Protein AF-A0A6G2U303-F1 (afdb_monomer)

Mean predicted aligned error: 13.65 Å

pLDDT: mean 70.9, std 17.67, range [40.97, 94.12]

Nearest PDB structures (foldseek):
  3m85-assembly1_C  TM=6.503E-01  e=1.741E+00  Archaeoglobus fulgidus
  5exr-assembly1_C  TM=3.035E-01  e=6.438E+00  Homo sapiens

Sequence (66 aa):
MTQGTEDTEVGQADSELYYTTHRCSSCGSEVHGLHGRWTCSACGTCSPYSPPPDGWQADDGYDSWS

Structure (mmCIF, N/CA/C/O backbone):
data_AF-A0A6G2U303-F1
#
_entry.id   AF-A0A6G2U303-F1
#
loop_
_atom_site.group_PDB
_atom_site.id
_atom_site.type_symbol
_atom_site.label_atom_id
_atom_site.label_alt_id
_atom_site.label_comp_id
_atom_site.label_asym_id
_atom_site.label_entity_id
_atom_site.label_seq_id
_atom_site.pdbx_PDB_ins_code
_atom_site.Cartn_x
_atom_site.Cartn_y
_atom_site.Cartn_z
_atom_site.occupancy
_atom_site.B_iso_or_equiv
_atom_site.auth_seq_id
_atom_site.auth_comp_id
_atom_site.auth_asym_id
_atom_site.auth_atom_id
_atom_site.pdbx_PDB_model_num
ATOM 1 N N . MET A 1 1 ? 29.377 -23.070 -41.423 1.00 43.50 1 MET A N 1
ATOM 2 C CA . MET A 1 1 ? 29.266 -23.879 -40.196 1.00 43.50 1 MET A CA 1
ATOM 3 C C . MET A 1 1 ? 28.375 -23.085 -39.267 1.00 43.50 1 MET A C 1
ATOM 5 O O . MET A 1 1 ? 28.763 -22.012 -38.836 1.00 43.50 1 MET A O 1
ATOM 9 N N . THR A 1 2 ? 27.123 -23.505 -39.150 1.00 47.25 2 THR A N 1
ATOM 10 C CA . THR A 1 2 ? 26.134 -22.930 -38.235 1.00 47.25 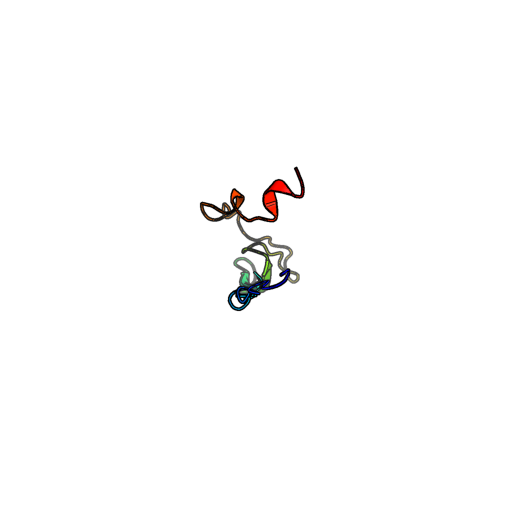2 THR A CA 1
ATOM 11 C C . THR A 1 2 ? 26.419 -23.384 -36.808 1.00 47.25 2 THR A C 1
ATOM 13 O O . THR A 1 2 ? 26.783 -24.545 -36.639 1.00 47.25 2 THR A O 1
ATOM 16 N N . GLN A 1 3 ? 26.082 -22.515 -35.852 1.00 44.66 3 GLN A N 1
ATOM 17 C CA . GLN A 1 3 ? 25.865 -22.747 -34.416 1.00 44.66 3 GLN A CA 1
ATOM 18 C C . GLN A 1 3 ? 26.970 -22.250 -33.481 1.00 44.66 3 GLN A C 1
ATOM 20 O O . GLN A 1 3 ? 28.157 -22.487 -33.670 1.00 44.66 3 GLN A O 1
ATOM 25 N N . GLY A 1 4 ? 26.478 -21.545 -32.467 1.00 40.97 4 GLY A N 1
ATOM 26 C CA . GLY A 1 4 ? 27.187 -20.837 -31.416 1.00 40.97 4 GLY A CA 1
ATOM 27 C C . GLY A 1 4 ? 26.233 -19.798 -30.831 1.00 40.97 4 GLY A C 1
ATOM 28 O O . GLY A 1 4 ? 26.530 -18.614 -30.842 1.00 40.97 4 GLY A O 1
ATOM 29 N N . THR A 1 5 ? 25.017 -20.219 -30.469 1.00 50.72 5 THR A N 1
ATOM 30 C CA . THR A 1 5 ? 24.120 -19.424 -29.627 1.00 50.72 5 THR A CA 1
ATOM 31 C C . THR A 1 5 ? 24.766 -19.375 -28.254 1.00 50.72 5 THR A C 1
ATOM 33 O O . THR A 1 5 ? 24.640 -20.317 -27.473 1.00 50.72 5 THR A O 1
ATOM 36 N N . GLU A 1 6 ? 25.532 -18.322 -28.010 1.00 47.09 6 GLU A N 1
ATOM 37 C CA . GLU A 1 6 ? 25.986 -17.962 -26.677 1.00 47.09 6 GLU A CA 1
ATOM 38 C C . GLU A 1 6 ? 24.752 -17.462 -25.930 1.00 47.09 6 GLU A C 1
ATOM 40 O O . GLU A 1 6 ? 24.368 -16.294 -25.998 1.00 47.09 6 GLU A O 1
ATOM 45 N N . ASP A 1 7 ? 24.079 -18.438 -25.320 1.00 49.38 7 ASP A N 1
ATOM 46 C CA . ASP A 1 7 ? 23.151 -18.305 -24.208 1.00 49.38 7 ASP A CA 1
ATOM 47 C C . ASP A 1 7 ? 23.864 -17.471 -23.141 1.00 49.38 7 ASP A C 1
ATOM 49 O O . ASP A 1 7 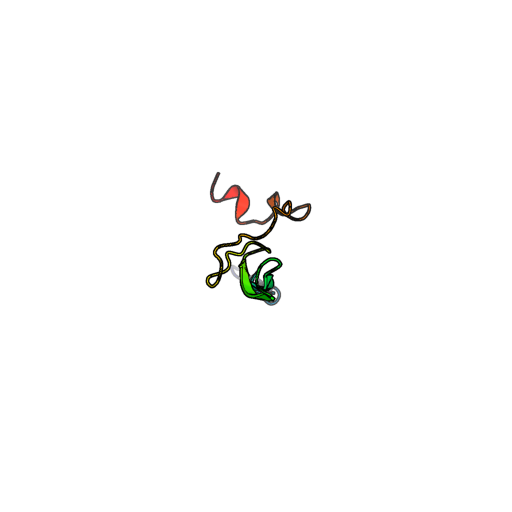? 24.581 -17.979 -22.282 1.00 49.38 7 ASP A O 1
ATOM 53 N N . THR A 1 8 ? 23.777 -16.150 -23.299 1.00 49.44 8 THR A N 1
ATOM 54 C CA . THR A 1 8 ? 24.138 -15.198 -22.261 1.00 49.44 8 THR A CA 1
ATOM 55 C C . THR A 1 8 ? 23.096 -15.398 -21.183 1.00 49.44 8 THR A C 1
ATOM 57 O O . THR A 1 8 ? 21.995 -14.857 -21.259 1.00 49.44 8 THR A O 1
ATOM 60 N N . GLU A 1 9 ? 23.446 -16.292 -20.262 1.00 51.88 9 GLU A N 1
ATOM 61 C CA . GLU A 1 9 ? 23.126 -16.254 -18.847 1.00 51.88 9 GLU A CA 1
ATOM 62 C C . GLU A 1 9 ? 22.254 -15.048 -18.496 1.00 51.88 9 GLU A C 1
ATOM 64 O O . GLU A 1 9 ? 22.732 -13.938 -18.255 1.00 51.88 9 GLU A O 1
ATOM 69 N N . VAL A 1 10 ? 20.940 -15.283 -18.529 1.00 46.59 10 VAL A N 1
ATOM 70 C CA . VAL A 1 10 ? 19.931 -14.359 -18.026 1.00 46.59 10 VAL A CA 1
ATOM 71 C C . VAL A 1 10 ? 20.289 -14.144 -16.565 1.00 46.59 10 VAL A C 1
ATOM 73 O O . VAL A 1 10 ? 20.049 -15.015 -15.726 1.00 46.59 10 VAL A O 1
ATOM 76 N N . GLY A 1 11 ? 20.993 -13.041 -16.309 1.00 45.38 11 GLY A N 1
ATOM 77 C CA . GLY A 1 11 ? 21.542 -12.692 -15.014 1.00 45.38 11 GLY A CA 1
ATOM 78 C C . GLY A 1 11 ? 20.448 -12.825 -13.977 1.00 45.38 11 GLY A C 1
ATOM 79 O O . GLY A 1 11 ? 19.473 -12.083 -14.007 1.00 45.38 11 GLY A O 1
ATOM 80 N N . GLN A 1 12 ? 20.613 -13.856 -13.153 1.00 44.00 12 GLN A N 1
ATOM 81 C CA . GLN A 1 12 ? 19.899 -14.179 -11.934 1.00 44.00 12 GLN A CA 1
ATOM 82 C C . GLN A 1 12 ? 18.751 -13.221 -11.614 1.00 44.00 12 GLN A C 1
ATOM 84 O O . GLN A 1 12 ? 18.964 -12.132 -11.091 1.00 44.00 12 GLN A O 1
ATOM 89 N N . ALA A 1 13 ? 17.546 -13.680 -11.939 1.00 42.78 13 ALA A N 1
ATOM 90 C CA . ALA A 1 13 ? 16.279 -13.086 -11.570 1.00 42.78 13 ALA A CA 1
ATOM 91 C C . ALA A 1 13 ? 16.318 -12.510 -10.142 1.00 42.78 13 ALA A C 1
ATOM 93 O O . ALA A 1 13 ? 16.190 -13.253 -9.167 1.00 42.78 13 ALA A O 1
ATOM 94 N N . ASP A 1 14 ? 16.423 -11.184 -10.021 1.00 45.69 14 ASP A N 1
ATOM 95 C CA . ASP A 1 14 ? 16.025 -10.458 -8.814 1.00 45.69 14 ASP A CA 1
ATOM 96 C C . ASP A 1 14 ? 14.493 -10.431 -8.786 1.00 45.69 14 ASP A C 1
ATOM 98 O O . ASP A 1 14 ? 13.810 -9.433 -8.971 1.00 45.69 14 ASP A O 1
ATOM 102 N N . SER A 1 15 ? 13.926 -11.626 -8.653 1.00 45.66 15 SER A N 1
ATOM 103 C CA . SER A 1 15 ? 12.529 -11.853 -8.330 1.00 45.66 15 SER A CA 1
ATOM 104 C C . SER A 1 15 ? 12.321 -11.650 -6.827 1.00 45.66 15 SER A C 1
ATOM 106 O O . SER A 1 15 ? 11.627 -12.443 -6.191 1.00 45.66 15 SER A O 1
ATOM 108 N N . GLU A 1 16 ? 12.866 -10.572 -6.246 1.00 47.53 16 GLU A N 1
ATOM 109 C CA . GLU A 1 16 ? 12.329 -9.970 -5.018 1.00 47.53 16 GLU A CA 1
ATOM 110 C C . GLU A 1 16 ? 11.007 -9.280 -5.386 1.00 47.53 16 GLU A C 1
ATOM 112 O O . GLU A 1 16 ? 10.846 -8.064 -5.335 1.00 47.53 16 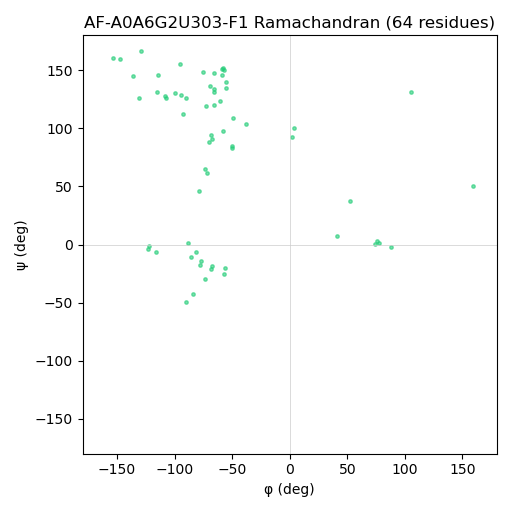GLU A O 1
ATOM 117 N N . LEU A 1 17 ? 10.075 -10.107 -5.862 1.00 50.22 17 LEU A N 1
ATOM 118 C CA . LEU A 1 17 ? 8.788 -9.810 -6.469 1.00 50.22 17 LEU A CA 1
ATOM 119 C C . LEU A 1 17 ? 7.975 -8.851 -5.611 1.00 50.22 17 LEU A C 1
ATOM 121 O O . LEU A 1 17 ? 7.122 -9.327 -4.881 1.00 50.22 17 LEU A O 1
ATOM 125 N N . TYR A 1 18 ? 8.220 -7.543 -5.717 1.00 63.38 18 TYR A N 1
ATOM 126 C CA . TYR A 1 18 ? 7.355 -6.383 -5.448 1.00 63.38 18 TYR A CA 1
ATOM 127 C C . TYR A 1 18 ? 6.444 -6.397 -4.200 1.00 63.38 18 TYR A C 1
ATOM 129 O O . TYR A 1 18 ? 5.635 -5.483 -4.030 1.00 63.38 18 TYR A O 1
ATOM 137 N N . TYR A 1 19 ? 6.563 -7.388 -3.319 1.00 67.00 19 TYR A N 1
ATOM 138 C CA . TYR A 1 19 ? 5.714 -7.668 -2.177 1.00 67.00 19 TYR A CA 1
ATOM 139 C C . TYR A 1 19 ? 6.341 -6.974 -0.985 1.00 67.00 19 TYR A C 1
ATOM 141 O O . TYR A 1 19 ? 7.424 -7.308 -0.515 1.00 67.00 19 TYR A O 1
ATOM 149 N N . THR A 1 20 ? 5.643 -5.962 -0.510 1.00 77.19 20 THR A N 1
ATOM 150 C CA . THR A 1 20 ? 6.103 -5.081 0.549 1.00 77.19 20 THR A CA 1
ATOM 151 C C . THR A 1 20 ? 5.197 -5.262 1.753 1.00 77.19 20 THR A C 1
ATOM 153 O O . THR A 1 20 ? 3.970 -5.249 1.630 1.00 77.19 20 THR A O 1
ATOM 156 N N . THR A 1 21 ? 5.801 -5.455 2.921 1.00 87.38 21 THR A N 1
ATOM 157 C CA . THR A 1 21 ? 5.084 -5.522 4.195 1.00 87.38 21 THR A CA 1
ATOM 158 C C . THR A 1 21 ? 5.089 -4.140 4.834 1.00 87.38 21 THR A C 1
ATOM 160 O O . THR A 1 21 ? 6.136 -3.511 4.969 1.00 87.38 21 THR A O 1
ATOM 163 N N . HIS A 1 22 ? 3.913 -3.666 5.232 1.00 85.75 22 HIS A N 1
ATOM 164 C CA . HIS A 1 22 ? 3.697 -2.362 5.850 1.00 85.75 22 HIS A CA 1
ATOM 165 C C . HIS A 1 22 ? 2.891 -2.507 7.130 1.00 85.75 22 HIS A C 1
ATOM 167 O O . HIS A 1 22 ? 2.246 -3.524 7.388 1.00 85.75 22 HIS A O 1
ATOM 173 N N . ARG A 1 23 ? 2.872 -1.437 7.919 1.00 90.88 23 ARG A N 1
ATOM 174 C CA . ARG A 1 23 ? 1.975 -1.310 9.061 1.00 90.88 23 ARG A CA 1
ATOM 175 C C . ARG A 1 23 ? 0.882 -0.308 8.731 1.00 90.88 23 ARG A C 1
ATOM 177 O O . ARG A 1 23 ? 1.177 0.819 8.338 1.00 90.88 23 ARG A O 1
ATOM 184 N N . CYS A 1 24 ? -0.377 -0.708 8.883 1.00 91.69 24 CYS A N 1
ATOM 185 C CA . CYS A 1 24 ? -1.506 0.171 8.619 1.00 91.69 24 CYS A CA 1
ATOM 186 C C . CYS A 1 24 ? -1.446 1.392 9.545 1.00 91.69 24 CYS A C 1
ATOM 188 O O . CYS A 1 24 ? -1.457 1.252 10.767 1.00 91.69 24 CYS A O 1
ATOM 190 N N . SER A 1 25 ? -1.438 2.591 8.968 1.00 89.25 25 SER A N 1
ATOM 191 C CA . SER A 1 25 ? -1.392 3.854 9.713 1.00 89.25 25 SER A CA 1
ATOM 192 C 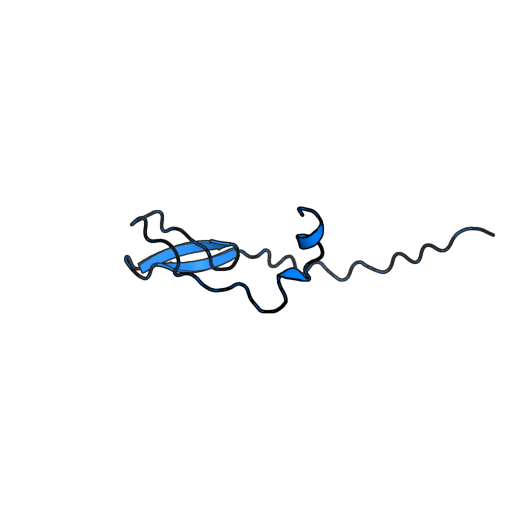C . SER A 1 25 ? -2.657 4.141 10.529 1.00 89.25 25 SER A C 1
ATOM 194 O O . SER A 1 25 ? -2.610 4.953 11.446 1.00 89.25 25 SER A O 1
ATOM 196 N N . SER A 1 26 ? -3.778 3.482 10.214 1.00 92.12 26 SER A N 1
ATOM 197 C CA . SER A 1 26 ? -5.056 3.676 10.907 1.00 92.12 26 SER A CA 1
ATOM 198 C C . SER A 1 26 ? -5.239 2.730 12.099 1.00 92.12 26 SER A C 1
ATOM 200 O O . SER A 1 26 ? -5.567 3.187 13.190 1.00 92.12 26 SER A O 1
ATOM 202 N N . CYS A 1 27 ? -5.020 1.422 11.916 1.00 93.88 27 CYS A N 1
ATOM 203 C CA . CYS A 1 27 ? -5.294 0.412 12.951 1.00 93.88 27 CYS A CA 1
ATOM 204 C C . CYS A 1 27 ? -4.051 -0.331 13.464 1.00 93.88 27 CYS A C 1
ATOM 206 O O . CYS A 1 27 ? -4.154 -1.117 14.402 1.00 93.88 27 CYS A O 1
ATOM 208 N N . GLY A 1 28 ? -2.879 -0.120 12.860 1.00 93.38 28 GLY A N 1
ATOM 209 C CA . GLY A 1 28 ? -1.619 -0.733 13.287 1.00 93.38 28 GLY A CA 1
ATOM 210 C C . GLY A 1 28 ? 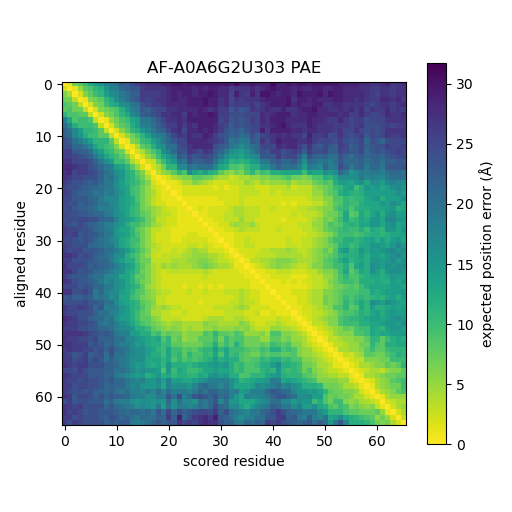-1.421 -2.199 12.888 1.00 93.38 28 GLY A C 1
ATOM 211 O O . GLY A 1 28 ? -0.381 -2.762 13.240 1.00 93.38 28 GLY A O 1
ATOM 212 N N . SER A 1 29 ? -2.372 -2.807 12.169 1.00 93.75 29 SER A N 1
ATOM 213 C CA . SER A 1 29 ? -2.262 -4.170 11.632 1.00 93.75 29 SER A CA 1
ATOM 214 C C . SER A 1 29 ? -1.170 -4.268 10.566 1.00 93.75 29 SER A C 1
ATOM 216 O O . SER A 1 29 ? -0.941 -3.315 9.819 1.00 93.75 29 SER A O 1
ATOM 218 N N . GLU A 1 30 ? -0.518 -5.424 10.480 1.00 93.56 30 GLU A N 1
ATOM 219 C CA . GLU A 1 30 ? 0.383 -5.742 9.372 1.00 93.56 30 GLU A CA 1
ATOM 220 C C . GLU A 1 30 ? -0.422 -5.921 8.079 1.00 93.56 30 GLU A C 1
ATOM 222 O O . GLU A 1 30 ? -1.506 -6.510 8.084 1.00 93.56 30 GLU A O 1
ATOM 227 N N . VAL A 1 31 ? 0.074 -5.351 6.984 1.00 91.62 31 VAL A N 1
ATOM 228 C CA . VAL A 1 31 ? -0.547 -5.416 5.659 1.00 91.62 31 VAL A CA 1
ATOM 229 C C . VAL A 1 31 ? 0.521 -5.702 4.618 1.00 91.62 31 VAL A C 1
ATOM 231 O O . VAL A 1 31 ? 1.645 -5.216 4.724 1.00 91.62 31 VAL A O 1
ATOM 234 N N . HIS A 1 32 ? 0.160 -6.459 3.589 1.00 87.81 32 HIS A N 1
ATOM 235 C CA . HIS A 1 32 ? 1.055 -6.749 2.477 1.00 87.81 32 HIS A CA 1
ATOM 236 C C . HIS A 1 32 ? 0.517 -6.117 1.197 1.00 87.81 32 HIS A C 1
ATOM 238 O O . HIS A 1 32 ? -0.698 -6.015 1.009 1.00 87.81 32 HIS A O 1
ATOM 244 N N . GLY A 1 33 ? 1.421 -5.668 0.333 1.00 82.81 33 GLY A N 1
ATOM 245 C CA . GLY A 1 33 ? 1.070 -4.911 -0.857 1.00 82.81 33 GLY A CA 1
ATOM 246 C C . GLY A 1 33 ? 2.077 -5.041 -1.982 1.00 82.81 33 GLY A C 1
ATOM 247 O O . GLY A 1 33 ? 3.237 -5.363 -1.747 1.00 82.81 33 GLY A O 1
ATOM 248 N N . LEU A 1 34 ? 1.635 -4.731 -3.196 1.00 80.12 34 LEU A N 1
ATOM 249 C CA . LEU A 1 34 ? 2.462 -4.745 -4.398 1.00 80.12 34 LEU A CA 1
ATOM 250 C C . LEU A 1 34 ? 2.908 -3.324 -4.737 1.00 80.12 34 LEU A C 1
ATOM 252 O O . LEU A 1 34 ? 2.077 -2.418 -4.775 1.00 80.12 34 LEU A O 1
ATOM 256 N N . HIS A 1 35 ? 4.202 -3.110 -4.975 1.00 74.25 35 HIS A N 1
ATOM 257 C CA . HIS A 1 35 ? 4.768 -1.785 -5.287 1.00 74.25 35 HIS A CA 1
ATOM 258 C C . HIS A 1 35 ? 4.394 -0.699 -4.255 1.00 74.25 35 HIS A C 1
ATOM 260 O O . HIS A 1 35 ? 4.081 0.437 -4.607 1.00 74.25 35 HIS A O 1
ATOM 266 N N . GLY A 1 36 ? 4.332 -1.054 -2.966 1.00 74.69 36 GLY A N 1
ATOM 267 C CA . GLY A 1 36 ? 3.902 -0.132 -1.908 1.00 74.69 36 GLY A CA 1
ATOM 268 C C . GLY A 1 36 ? 2.396 0.163 -1.868 1.00 74.69 36 GLY A 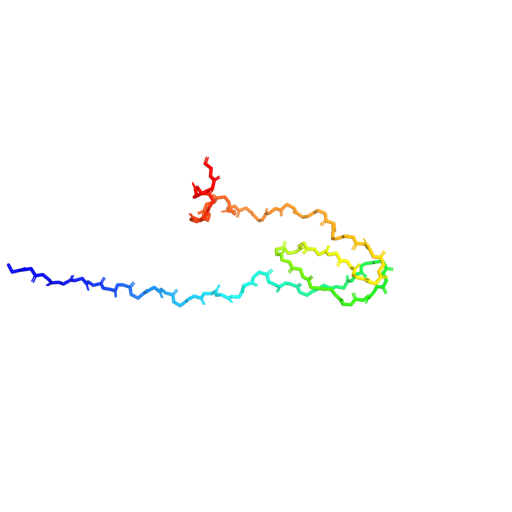C 1
ATOM 269 O O . GLY A 1 36 ? 1.954 0.899 -0.986 1.00 74.69 36 GLY A O 1
ATOM 270 N N . ARG A 1 37 ? 1.588 -0.426 -2.762 1.00 84.00 37 ARG A N 1
ATOM 271 C CA . ARG A 1 37 ? 0.123 -0.333 -2.733 1.00 84.00 37 ARG A CA 1
ATOM 272 C C . ARG A 1 37 ? -0.482 -1.463 -1.917 1.00 84.00 37 ARG A C 1
ATOM 274 O O . ARG A 1 37 ? -0.246 -2.633 -2.202 1.00 84.00 37 ARG A O 1
ATOM 281 N N . TRP A 1 38 ? -1.314 -1.117 -0.942 1.00 88.06 38 TRP A N 1
ATOM 282 C CA . TRP A 1 38 ? -1.990 -2.078 -0.069 1.00 88.06 38 TRP A CA 1
ATOM 283 C C . TRP A 1 38 ? -3.374 -1.582 0.358 1.00 88.06 38 TRP A C 1
ATOM 285 O O . TRP A 1 38 ? -3.652 -0.383 0.362 1.00 88.06 38 TRP A O 1
ATOM 295 N N . THR A 1 39 ? -4.232 -2.511 0.780 1.00 91.62 39 THR A N 1
ATOM 296 C CA . THR A 1 39 ? -5.515 -2.215 1.432 1.00 91.62 39 THR A CA 1
ATOM 297 C C . THR A 1 39 ? -5.626 -3.053 2.698 1.00 91.62 39 THR A C 1
ATOM 299 O O . THR A 1 39 ? -5.466 -4.270 2.665 1.00 91.62 39 THR A O 1
ATOM 302 N N . CYS A 1 40 ? -5.872 -2.404 3.834 1.00 93.56 40 CYS A N 1
ATOM 303 C CA . CYS A 1 40 ? -5.974 -3.081 5.116 1.00 93.56 40 CYS A CA 1
ATOM 304 C C . CYS A 1 40 ? -7.279 -3.875 5.199 1.00 93.56 40 CYS A C 1
ATOM 306 O O . CYS A 1 40 ? -8.363 -3.297 5.176 1.00 93.56 40 CYS A O 1
ATOM 308 N N . SER A 1 41 ? -7.180 -5.191 5.371 1.00 90.94 41 SER A N 1
ATOM 309 C CA . SER A 1 41 ? -8.339 -6.073 5.552 1.00 90.94 41 SER A CA 1
ATOM 310 C C . SER A 1 41 ? -9.072 -5.856 6.881 1.00 90.94 41 SER A C 1
ATOM 312 O O . SER A 1 41 ? -10.241 -6.210 6.988 1.00 90.94 41 SER A O 1
ATOM 314 N N . ALA A 1 42 ? -8.413 -5.263 7.885 1.00 93.06 42 ALA A N 1
ATOM 315 C CA . ALA A 1 42 ? -8.994 -5.045 9.209 1.00 93.06 42 ALA A CA 1
ATOM 316 C C . ALA A 1 42 ? -9.855 -3.773 9.296 1.00 93.06 42 ALA A C 1
ATOM 318 O O . ALA A 1 42 ? -10.920 -3.800 9.906 1.00 93.06 42 ALA A O 1
ATOM 319 N N . CYS A 1 43 ? -9.407 -2.656 8.709 1.00 94.12 43 CYS A N 1
ATOM 320 C CA . CYS A 1 43 ? -10.107 -1.365 8.802 1.00 94.12 43 CYS A CA 1
ATOM 321 C C . CYS A 1 43 ? -10.485 -0.738 7.452 1.00 94.12 43 CYS A C 1
ATOM 323 O O . CYS A 1 43 ? -11.096 0.327 7.430 1.00 94.12 43 CYS A O 1
ATOM 325 N N . GLY A 1 44 ? -10.095 -1.346 6.328 1.00 90.94 44 GLY A N 1
ATOM 326 C CA . GLY A 1 44 ? -10.386 -0.842 4.983 1.00 90.94 44 GLY 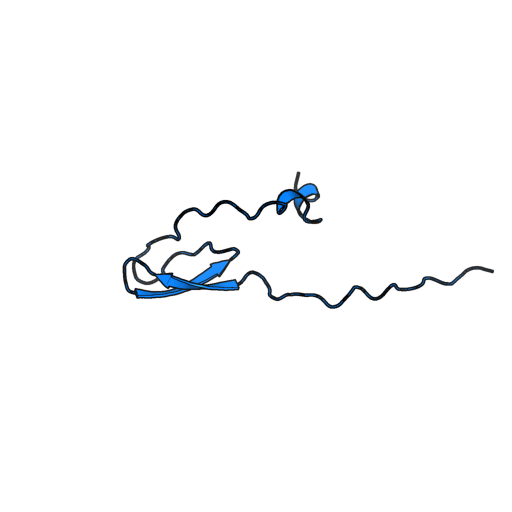A CA 1
ATOM 327 C C . GLY A 1 44 ? -9.542 0.357 4.540 1.00 90.94 44 GLY A C 1
ATOM 328 O O . GLY A 1 44 ? -9.749 0.869 3.444 1.00 90.94 44 GLY A O 1
ATOM 329 N N . THR A 1 45 ? -8.586 0.820 5.353 1.00 93.12 45 THR A N 1
ATOM 330 C CA . THR A 1 45 ? -7.680 1.911 4.954 1.00 93.12 45 THR A CA 1
ATOM 331 C C . THR A 1 45 ? -6.782 1.460 3.806 1.00 93.12 45 THR A C 1
ATOM 333 O O . THR A 1 45 ? -6.192 0.382 3.867 1.00 93.12 45 THR A O 1
ATOM 336 N N . CYS A 1 46 ? -6.642 2.299 2.783 1.00 89.31 46 CYS A N 1
ATOM 337 C CA . CYS A 1 46 ? -5.732 2.072 1.664 1.00 89.31 46 CYS A CA 1
ATOM 338 C C . CYS A 1 46 ? -4.391 2.779 1.884 1.00 89.31 46 CYS A C 1
ATOM 340 O O . CYS A 1 46 ? -4.318 3.792 2.584 1.00 89.31 46 CYS A O 1
ATOM 342 N N . SER A 1 47 ? -3.343 2.264 1.244 1.00 84.44 47 SER A N 1
ATOM 343 C CA . SER A 1 47 ? -2.035 2.907 1.189 1.00 84.44 47 SER A CA 1
ATOM 344 C C . SER A 1 47 ? -2.155 4.333 0.641 1.00 84.44 47 SER A C 1
ATOM 346 O O . SER A 1 47 ? -2.888 4.542 -0.335 1.00 84.44 47 SER A O 1
ATOM 348 N N . PRO A 1 48 ? -1.417 5.309 1.197 1.00 80.94 48 PRO A N 1
ATOM 349 C CA . PRO A 1 48 ? -1.294 6.619 0.573 1.00 80.94 48 PRO A CA 1
ATOM 350 C C . PRO A 1 48 ? -0.724 6.475 -0.842 1.00 80.94 48 PRO A C 1
ATOM 352 O O . PRO A 1 48 ? 0.008 5.531 -1.140 1.00 80.94 48 PRO A O 1
ATOM 355 N N . TYR A 1 49 ? -1.070 7.407 -1.729 1.00 76.00 49 TYR A N 1
ATOM 356 C CA . TYR A 1 49 ? -0.486 7.418 -3.063 1.00 76.00 49 TYR A CA 1
ATOM 357 C C . TYR A 1 49 ? 1.012 7.714 -2.964 1.00 76.00 49 TYR A C 1
ATOM 359 O O . TYR A 1 49 ? 1.407 8.789 -2.511 1.00 76.00 49 TYR A O 1
ATOM 367 N N . SER A 1 50 ? 1.824 6.776 -3.437 1.00 68.81 50 SER A N 1
ATOM 368 C CA . SER A 1 50 ? 3.226 7.010 -3.753 1.00 68.81 50 SER A CA 1
ATOM 369 C C . SER A 1 50 ? 3.371 7.005 -5.272 1.00 68.81 50 SER A C 1
ATOM 371 O O . SER A 1 50 ? 2.882 6.068 -5.916 1.00 68.81 50 SER A O 1
ATOM 373 N N . PRO A 1 51 ? 3.989 8.042 -5.866 1.00 66.00 51 PRO A N 1
ATOM 374 C CA . PRO A 1 51 ? 4.331 7.987 -7.275 1.00 66.00 51 PRO A CA 1
ATOM 375 C C . PRO A 1 51 ? 5.263 6.791 -7.518 1.00 66.00 51 PRO A C 1
ATOM 377 O O . PRO A 1 51 ? 6.056 6.451 -6.632 1.00 66.00 51 PRO A O 1
ATOM 380 N N . PRO A 1 52 ? 5.156 6.129 -8.681 1.00 69.06 52 PRO A N 1
ATOM 381 C CA . PRO A 1 52 ? 6.115 5.099 -9.050 1.00 69.06 52 PRO A CA 1
ATOM 382 C C . PRO A 1 52 ? 7.538 5.688 -9.054 1.00 69.06 52 PRO A C 1
ATOM 384 O O . PRO A 1 52 ? 7.691 6.888 -9.303 1.00 69.06 52 PRO A O 1
ATOM 387 N N . PRO A 1 53 ? 8.568 4.875 -8.762 1.00 70.31 53 PRO A N 1
ATOM 388 C CA . PRO A 1 53 ? 9.951 5.332 -8.825 1.00 70.31 53 PRO A CA 1
ATOM 389 C C . PRO A 1 53 ? 10.300 5.830 -10.234 1.00 70.31 53 PRO A C 1
ATOM 391 O O . PRO A 1 53 ? 9.738 5.361 -11.229 1.00 70.31 53 PRO A O 1
ATOM 394 N N . ASP A 1 54 ? 11.232 6.780 -10.323 1.00 74.31 54 ASP A N 1
ATOM 395 C CA . ASP A 1 54 ? 11.738 7.257 -11.611 1.00 74.31 54 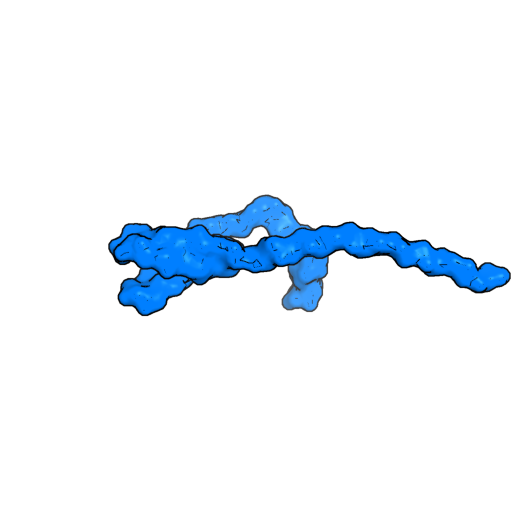ASP A CA 1
ATOM 396 C C . ASP A 1 54 ? 12.274 6.082 -12.444 1.00 74.31 54 ASP A C 1
ATOM 398 O O . ASP A 1 54 ? 12.980 5.213 -11.935 1.00 74.31 54 ASP A O 1
ATOM 402 N N . GLY A 1 55 ? 11.917 6.048 -13.730 1.00 71.44 55 GLY A N 1
ATOM 403 C CA . GLY A 1 55 ? 12.339 4.992 -14.656 1.00 71.44 55 GLY A CA 1
ATOM 404 C C . GLY A 1 55 ? 11.439 3.752 -14.720 1.00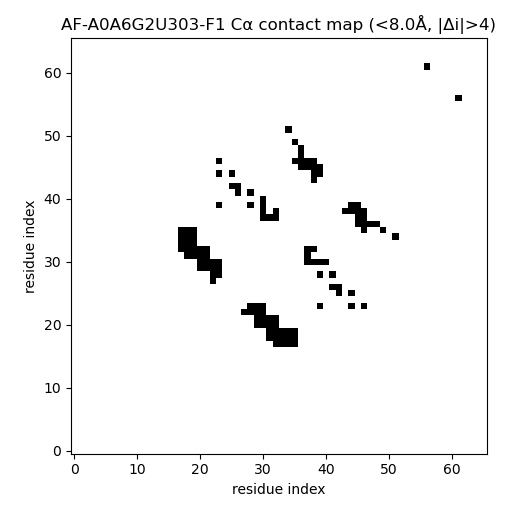 71.44 55 GLY A C 1
ATOM 405 O O . GLY A 1 55 ? 11.689 2.910 -15.571 1.00 71.44 55 GLY A O 1
ATOM 406 N N . TRP A 1 56 ? 10.354 3.652 -13.933 1.00 68.44 56 TRP A N 1
ATOM 407 C CA . TRP A 1 56 ? 9.423 2.500 -13.999 1.00 68.44 56 TRP A CA 1
ATOM 408 C C . TRP A 1 56 ? 8.813 2.262 -15.397 1.00 68.44 56 TRP A C 1
ATOM 410 O O . TRP A 1 56 ? 8.421 1.152 -15.725 1.00 68.44 56 TRP A O 1
ATOM 420 N N . GLN A 1 57 ? 8.722 3.306 -16.224 1.00 69.06 57 GLN A N 1
ATOM 421 C CA . GLN A 1 57 ? 8.177 3.227 -17.587 1.00 69.06 57 GLN A CA 1
ATOM 422 C C . GLN A 1 57 ? 9.158 2.604 -18.589 1.00 69.06 57 GLN A C 1
ATOM 424 O O . GLN A 1 57 ? 8.753 2.287 -19.696 1.00 69.06 57 GLN A O 1
ATOM 429 N N . ALA A 1 58 ? 10.438 2.476 -18.227 1.00 72.75 58 ALA A N 1
ATOM 430 C CA . ALA A 1 58 ? 11.455 1.835 -19.058 1.00 72.75 58 ALA A CA 1
ATOM 431 C C . ALA A 1 58 ? 11.545 0.318 -18.813 1.00 72.75 58 ALA A C 1
ATOM 433 O O . ALA A 1 58 ? 12.407 -0.336 -19.390 1.00 72.75 58 ALA A O 1
ATOM 434 N N . ASP A 1 59 ? 10.697 -0.222 -17.931 1.00 68.44 59 ASP A N 1
ATOM 435 C CA . ASP A 1 59 ? 10.590 -1.657 -17.690 1.00 68.44 59 ASP A CA 1
ATOM 436 C C . ASP A 1 59 ? 10.060 -2.341 -18.962 1.00 68.44 59 ASP A C 1
ATOM 438 O O . ASP A 1 59 ? 9.067 -1.884 -19.531 1.00 68.44 59 ASP A O 1
ATOM 442 N N . ASP A 1 60 ? 10.705 -3.420 -19.420 1.00 64.00 60 ASP A N 1
ATOM 443 C CA . ASP A 1 60 ? 10.425 -4.074 -20.715 1.00 64.00 60 ASP A CA 1
ATOM 444 C C . ASP A 1 60 ? 8.952 -4.522 -20.879 1.00 64.00 60 ASP A C 1
ATOM 446 O O . ASP A 1 60 ? 8.449 -4.712 -21.991 1.00 64.00 60 ASP A O 1
ATOM 450 N N . GLY A 1 61 ? 8.216 -4.664 -19.771 1.00 63.09 61 GLY A N 1
ATOM 451 C CA . GLY A 1 61 ? 6.783 -4.957 -19.771 1.00 63.09 61 GLY A CA 1
ATOM 452 C C . GLY A 1 61 ? 5.873 -3.759 -20.073 1.00 63.09 61 GLY A C 1
ATOM 453 O O . GLY A 1 61 ? 4.710 -3.972 -20.420 1.00 63.09 61 GLY A O 1
ATOM 454 N N . TYR A 1 62 ? 6.361 -2.516 -19.966 1.00 61.50 62 TYR A N 1
ATOM 455 C CA . TYR A 1 62 ? 5.545 -1.304 -20.099 1.00 61.50 62 TYR A CA 1
ATOM 456 C C . TYR A 1 62 ? 5.130 -0.992 -21.548 1.00 61.50 62 TYR A C 1
ATOM 458 O O . TYR A 1 62 ? 4.048 -0.464 -21.767 1.00 61.50 62 TYR A O 1
ATOM 466 N N . ASP A 1 63 ? 5.913 -1.359 -22.557 1.00 60.97 63 ASP A N 1
ATOM 467 C CA . ASP A 1 63 ? 5.498 -1.185 -23.962 1.00 60.97 63 ASP A CA 1
ATOM 468 C C . ASP A 1 63 ? 4.653 -2.365 -24.480 1.00 60.97 63 ASP A C 1
ATOM 470 O O . ASP A 1 63 ? 4.045 -2.302 -25.545 1.00 60.97 63 ASP A O 1
ATOM 474 N N . SER A 1 64 ? 4.576 -3.463 -23.720 1.00 63.25 64 SER A N 1
ATOM 475 C CA . SER A 1 64 ? 3.882 -4.691 -24.140 1.00 63.25 64 SER A CA 1
ATOM 476 C C . SER A 1 64 ? 2.355 -4.653 -23.933 1.00 63.25 64 SER A C 1
ATOM 478 O O . SER A 1 64 ? 1.654 -5.580 -24.341 1.00 63.25 64 SER A O 1
ATOM 480 N N . TRP A 1 65 ? 1.831 -3.607 -23.285 1.00 60.44 65 TRP A N 1
ATOM 481 C CA . TRP A 1 65 ? 0.403 -3.411 -22.974 1.00 60.44 65 TRP A CA 1
ATOM 482 C C . TRP A 1 65 ? -0.180 -2.107 -23.550 1.00 60.44 65 TRP A C 1
ATOM 484 O O . TRP A 1 65 ? -1.375 -1.858 -23.369 1.00 60.44 65 TRP A O 1
ATOM 494 N N . SER A 1 66 ? 0.643 -1.297 -24.230 1.00 54.41 66 SER A N 1
ATOM 495 C CA . SER A 1 66 ? 0.263 -0.067 -24.946 1.00 54.41 66 SER A CA 1
ATOM 496 C C . SER A 1 66 ? -0.059 -0.329 -26.413 1.00 54.41 66 SER A C 1
ATOM 498 O O . SER A 1 66 ? -1.052 0.253 -26.903 1.00 54.41 66 SER A O 1
#

Radius of gyration: 18.83 Å; Cα contacts (8 Å, |Δi|>4): 61; chains: 1; bounding box: 40×32×54 Å

Foldseek 3Di:
DDDDPPPPDPDDDPPPQQWDWDADPPPRDIFIDGVQWTADPPPRDTGDDDDRDPPPCVPPCNVVVD

Secondary structure (DSSP, 8-state):
-----------------SEEEEE-TTT--EEEEETTB-B-TTT-PBPPP-PPPTTGGGSTTSTT--

Solvent-accessible surface area (backbone atoms only — not comparable to full-atom values): 4606 Å² total; per-residue (Å²): 137,89,88,79,83,78,78,73,71,77,74,73,79,82,69,77,67,50,69,35,80,46,64,40,91,86,81,63,47,82,37,64,18,55,79,69,44,35,62,34,89,88,80,66,54,61,48,74,93,70,81,78,64,91,67,64,76,72,40,83,68,54,72,74,80,110